Protein AF-A0A7S3GML1-F1 (afdb_monomer)

Solvent-accessible surface area (backbone atoms only — not comparable to full-atom values): 7464 Å² total; per-residue (Å²): 139,85,87,85,77,77,77,83,74,85,71,84,88,76,90,76,70,95,90,58,83,54,67,65,63,62,46,24,65,60,30,18,48,34,86,48,63,67,50,19,51,54,22,35,52,50,48,43,56,51,39,74,75,48,60,70,71,54,46,55,52,46,51,56,52,30,57,59,30,30,31,42,86,44,68,52,23,21,51,30,21,46,55,36,41,59,60,49,67,72,42,89,91,66,56,68,66,62,52,52,53,53,48,50,72,71,57,56,83,69,94,74,68,61,71,67,56,51,71,24,46,69,45,40,72,110

Organism: NCBI:txid89044

Structure (mmCIF, N/CA/C/O backbone):
data_AF-A0A7S3GML1-F1
#
_entry.id   AF-A0A7S3GML1-F1
#
loop_
_atom_site.group_PDB
_atom_site.id
_atom_site.type_symbol
_atom_site.label_atom_id
_atom_site.label_alt_id
_atom_site.label_comp_id
_atom_site.label_asym_id
_atom_site.label_entity_id
_atom_site.label_seq_id
_atom_site.pdbx_PDB_ins_code
_atom_site.Cartn_x
_atom_site.Cartn_y
_atom_site.Cartn_z
_atom_site.occupancy
_atom_site.B_iso_or_equiv
_atom_site.auth_seq_id
_atom_site.auth_comp_id
_atom_site.auth_asym_id
_atom_site.auth_atom_id
_atom_site.pdbx_PDB_model_num
ATOM 1 N N . GLU A 1 1 ? 13.517 -0.995 28.962 1.00 38.53 1 GLU A N 1
ATOM 2 C CA . GLU A 1 1 ? 12.901 -1.625 27.775 1.00 38.53 1 GLU A CA 1
ATOM 3 C C . GLU A 1 1 ? 12.269 -0.511 26.940 1.00 38.53 1 GLU A C 1
ATOM 5 O O . GLU A 1 1 ? 11.161 -0.093 27.216 1.00 38.53 1 GLU A O 1
ATOM 10 N N . HIS A 1 2 ? 13.082 0.356 26.339 1.00 38.09 2 HIS A N 1
ATOM 11 C CA . HIS A 1 2 ? 13.745 0.262 25.029 1.00 38.09 2 HIS A CA 1
ATOM 12 C C . HIS A 1 2 ? 12.771 0.367 23.831 1.00 38.09 2 HIS A C 1
ATOM 14 O O . HIS A 1 2 ? 12.091 -0.590 23.492 1.00 38.09 2 HIS A O 1
ATOM 20 N N . LEU A 1 3 ? 12.848 1.536 23.170 1.00 35.50 3 LEU A N 1
ATOM 21 C CA . LEU A 1 3 ? 12.516 1.847 21.765 1.00 35.50 3 LEU A CA 1
ATOM 22 C C . LEU A 1 3 ? 11.057 2.138 21.369 1.00 35.50 3 LEU A C 1
ATOM 24 O O . LEU A 1 3 ? 10.476 1.413 20.577 1.00 35.50 3 LEU A O 1
ATOM 28 N N . LEU A 1 4 ? 10.539 3.307 21.763 1.00 38.06 4 LEU A N 1
ATOM 29 C CA . LEU A 1 4 ? 9.553 4.051 20.957 1.00 38.06 4 LEU A CA 1
ATOM 30 C C . LEU A 1 4 ? 9.905 5.548 20.944 1.00 38.06 4 LEU A C 1
ATOM 32 O O . LEU A 1 4 ? 9.148 6.391 21.412 1.00 38.06 4 LEU A O 1
ATOM 36 N N . SER A 1 5 ? 11.092 5.885 20.436 1.00 36.56 5 SER A N 1
ATOM 37 C CA . SER A 1 5 ? 11.361 7.245 19.956 1.00 36.56 5 SER A CA 1
ATOM 38 C C . SER A 1 5 ? 11.188 7.218 18.444 1.00 36.56 5 SER A C 1
ATOM 40 O O . SER A 1 5 ? 12.143 7.011 17.695 1.00 36.56 5 SER A O 1
ATOM 42 N N . TYR A 1 6 ? 9.935 7.323 18.001 1.00 36.19 6 TYR A N 1
ATOM 43 C CA . TYR A 1 6 ? 9.640 7.635 16.611 1.00 36.19 6 TYR A CA 1
ATOM 44 C C . TYR A 1 6 ? 10.247 9.004 16.329 1.00 36.19 6 TYR A C 1
ATOM 46 O O . TYR A 1 6 ? 9.833 10.017 16.890 1.00 36.19 6 TYR A O 1
ATOM 54 N N . SER A 1 7 ? 11.301 9.007 15.520 1.00 37.28 7 SER A N 1
ATOM 55 C CA . SER A 1 7 ? 11.958 10.222 15.071 1.00 37.28 7 SER A CA 1
ATOM 56 C C . SER A 1 7 ? 10.951 11.033 14.258 1.00 37.28 7 SER A C 1
ATOM 58 O O . SER A 1 7 ? 10.574 10.648 13.153 1.00 37.28 7 SER A O 1
ATOM 60 N N . THR A 1 8 ? 10.478 12.132 14.843 1.00 40.81 8 THR A N 1
ATOM 61 C CA . THR A 1 8 ? 9.612 13.120 14.203 1.00 40.81 8 THR A CA 1
ATOM 62 C C . THR A 1 8 ? 10.361 13.760 13.036 1.00 40.81 8 THR A C 1
ATOM 64 O O . THR A 1 8 ? 11.053 14.766 13.189 1.00 40.81 8 THR A O 1
ATOM 67 N N . VAL A 1 9 ? 10.232 13.178 11.847 1.00 41.44 9 VAL A N 1
ATOM 68 C CA . VAL A 1 9 ? 10.588 13.858 10.604 1.00 41.44 9 VAL A CA 1
ATOM 69 C C . VAL A 1 9 ? 9.515 14.910 10.337 1.00 41.44 9 VAL A C 1
ATOM 71 O O . VAL A 1 9 ? 8.358 14.601 10.070 1.00 41.44 9 VAL A O 1
ATOM 74 N N . HIS A 1 10 ? 9.894 16.178 10.494 1.00 32.25 10 HIS A N 1
ATOM 75 C CA . HIS A 1 10 ? 9.034 17.335 10.270 1.00 32.25 10 HIS A CA 1
ATOM 76 C C . HIS A 1 10 ? 8.435 17.305 8.857 1.00 32.25 10 HIS A C 1
ATOM 78 O O . HIS A 1 10 ? 9.092 17.672 7.883 1.00 32.25 10 HIS A O 1
ATOM 84 N N . PHE A 1 11 ? 7.168 16.905 8.749 1.00 40.06 11 PHE A N 1
ATOM 85 C CA . PHE A 1 11 ? 6.402 17.060 7.523 1.00 40.06 11 PHE A CA 1
ATOM 86 C C . PHE A 1 11 ? 5.808 18.471 7.482 1.00 40.06 11 PHE A C 1
ATOM 88 O O . PHE A 1 11 ? 5.097 18.901 8.393 1.00 40.06 11 PHE A O 1
ATOM 95 N N . SER A 1 12 ? 6.153 19.214 6.431 1.00 34.41 12 SER A N 1
ATOM 96 C CA . SER A 1 12 ? 5.647 20.560 6.176 1.00 34.41 12 SER A CA 1
ATOM 97 C C . SER A 1 12 ? 4.125 20.518 6.040 1.00 34.41 12 SER A C 1
ATOM 99 O O . SER A 1 12 ? 3.573 19.856 5.162 1.00 34.41 12 SER A O 1
ATOM 101 N N . ASN A 1 13 ? 3.4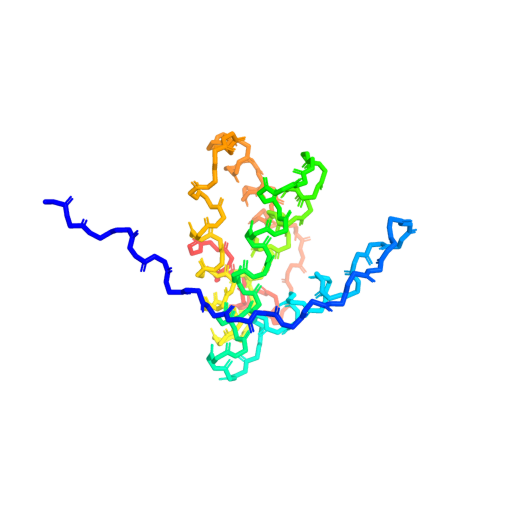52 21.205 6.958 1.00 37.97 13 ASN A N 1
ATOM 102 C CA . ASN A 1 13 ? 2.005 21.249 7.066 1.00 37.97 13 ASN A CA 1
ATOM 103 C C . ASN A 1 13 ? 1.416 22.036 5.886 1.00 37.97 13 ASN A C 1
ATOM 105 O O . ASN A 1 13 ? 1.480 23.267 5.861 1.00 37.97 13 ASN A O 1
ATOM 109 N N . LYS A 1 14 ? 0.812 21.337 4.921 1.00 38.84 14 LYS A N 1
ATOM 110 C CA . LYS A 1 14 ? -0.132 21.951 3.984 1.00 38.84 14 LYS A CA 1
ATOM 111 C C . LYS A 1 14 ? -1.481 21.252 4.092 1.00 38.84 14 LYS A C 1
ATOM 113 O O . LYS A 1 14 ? -1.816 20.342 3.345 1.00 38.84 14 LYS A O 1
ATOM 118 N N . MET A 1 15 ? -2.227 21.716 5.088 1.00 45.22 15 MET A N 1
ATOM 119 C CA . MET A 1 15 ? -3.657 21.511 5.278 1.00 45.22 15 MET A CA 1
ATOM 120 C C . MET A 1 15 ? -4.423 21.906 4.003 1.00 45.22 15 MET A C 1
ATOM 122 O O . MET A 1 15 ? -4.428 23.080 3.632 1.00 45.22 15 MET A O 1
ATOM 126 N N . SER A 1 16 ? -5.105 20.958 3.357 1.00 35.16 16 SER A N 1
ATOM 127 C CA . SER A 1 16 ? -6.157 21.282 2.383 1.00 35.16 16 SER A CA 1
ATOM 128 C C . SER A 1 16 ? -7.194 20.165 2.222 1.00 35.16 16 SER A C 1
ATOM 130 O O . SER A 1 16 ? -6.925 19.129 1.629 1.00 35.16 16 SER A O 1
ATOM 132 N N . SER A 1 17 ? -8.392 20.476 2.729 1.00 37.56 17 SER A N 1
ATOM 133 C CA . SER A 1 17 ? -9.733 20.127 2.234 1.00 37.56 17 SER A CA 1
ATOM 134 C C . SER A 1 17 ? -10.095 18.659 1.956 1.00 37.56 17 SER A C 1
ATOM 136 O O . SER A 1 17 ? -9.785 18.093 0.909 1.00 37.56 17 SER A O 1
ATOM 138 N N . ILE A 1 18 ? -10.935 18.142 2.855 1.00 43.66 18 ILE A N 1
ATOM 139 C CA . ILE A 1 18 ? -11.935 17.085 2.652 1.00 43.66 18 ILE A CA 1
ATOM 140 C C . ILE A 1 18 ? -12.676 17.320 1.320 1.00 43.66 18 ILE A C 1
ATOM 142 O O . ILE A 1 18 ? -13.341 18.342 1.166 1.00 43.66 18 ILE A O 1
ATOM 146 N N . GLY A 1 19 ? -12.556 16.401 0.353 1.00 42.62 19 GLY A N 1
ATOM 147 C CA . GLY A 1 19 ? -13.376 16.426 -0.875 1.00 42.62 19 GLY A CA 1
ATOM 148 C C . GLY A 1 19 ? -12.751 15.840 -2.148 1.00 42.62 19 GLY A C 1
ATOM 149 O O . GLY A 1 19 ? -13.467 15.505 -3.084 1.00 42.62 19 GLY A O 1
ATOM 150 N N . THR A 1 20 ? -11.440 15.629 -2.186 1.00 45.34 20 THR A N 1
ATOM 151 C CA . THR A 1 20 ? -10.744 14.901 -3.262 1.00 45.34 20 THR A CA 1
ATOM 152 C C . THR A 1 20 ? -9.787 13.940 -2.590 1.00 45.34 20 THR A C 1
ATOM 154 O O . THR A 1 20 ? -9.026 14.402 -1.745 1.00 45.34 20 THR A O 1
ATOM 157 N N . LYS A 1 21 ? -9.823 12.638 -2.921 1.00 59.66 21 LYS A N 1
ATOM 158 C CA . LYS A 1 21 ? -8.840 11.659 -2.419 1.00 59.66 21 LYS A CA 1
ATOM 159 C C . LYS A 1 21 ? -7.457 12.298 -2.444 1.00 59.66 21 LYS A C 1
ATOM 161 O O . LYS A 1 21 ? -7.063 12.813 -3.494 1.00 59.66 21 LYS A O 1
ATOM 166 N N . ASP A 1 22 ? -6.804 12.342 -1.287 1.00 78.62 22 ASP A N 1
ATOM 167 C CA . ASP A 1 22 ? -5.595 13.131 -1.089 1.00 78.62 22 ASP A CA 1
ATOM 168 C C . ASP A 1 22 ? -4.580 12.768 -2.185 1.00 78.62 22 ASP A C 1
ATOM 170 O O . ASP A 1 22 ? -4.147 11.620 -2.317 1.00 78.62 22 ASP A O 1
ATOM 174 N N . LYS A 1 23 ? -4.274 13.734 -3.060 1.00 83.56 23 LYS A N 1
ATOM 175 C CA . LYS A 1 23 ? -3.378 13.511 -4.203 1.00 83.56 23 LYS A CA 1
ATOM 176 C C . LYS A 1 23 ? -2.002 13.059 -3.721 1.00 83.56 23 LYS A C 1
ATOM 178 O O . LYS A 1 23 ? -1.336 12.318 -4.438 1.00 83.56 23 LYS A O 1
ATOM 183 N N . VAL A 1 24 ? -1.607 13.480 -2.518 1.00 87.81 24 VAL A N 1
ATOM 184 C CA . VAL A 1 24 ? -0.362 13.067 -1.872 1.00 87.81 24 VAL A CA 1
ATOM 185 C C . VAL A 1 24 ? -0.435 11.586 -1.510 1.00 87.81 24 VAL A C 1
ATOM 187 O O . VAL A 1 24 ? 0.431 10.825 -1.931 1.00 87.81 24 VAL A O 1
ATOM 190 N N . PHE A 1 25 ? -1.516 11.146 -0.862 1.00 90.12 25 PHE A N 1
ATOM 191 C CA . PHE A 1 25 ? -1.744 9.733 -0.541 1.00 90.12 25 PHE A CA 1
ATOM 192 C C . PHE A 1 25 ? -1.696 8.831 -1.783 1.00 90.12 25 PHE A C 1
ATOM 194 O O . PHE A 1 25 ? -1.026 7.798 -1.787 1.00 90.12 25 PHE A O 1
ATOM 201 N N . LEU A 1 26 ? -2.353 9.231 -2.877 1.00 91.00 26 LEU A N 1
ATOM 202 C CA . LEU A 1 26 ? -2.315 8.458 -4.123 1.00 91.00 26 LEU A CA 1
ATOM 203 C C . LEU A 1 26 ? -0.921 8.443 -4.767 1.00 91.00 26 LEU A C 1
ATOM 205 O O . LEU A 1 26 ? -0.522 7.416 -5.323 1.00 91.00 26 LEU A O 1
ATOM 209 N N . GLN A 1 27 ? -0.180 9.551 -4.683 1.00 92.69 27 GLN A N 1
ATOM 210 C CA . GLN A 1 27 ? 1.190 9.647 -5.186 1.00 92.69 27 GLN A CA 1
ATOM 211 C C . GLN A 1 27 ? 2.140 8.706 -4.433 1.00 92.69 27 GLN A C 1
ATOM 213 O O . GLN A 1 27 ? 2.982 8.070 -5.068 1.00 92.69 27 GLN A O 1
ATOM 218 N N . CYS A 1 28 ? 1.954 8.525 -3.120 1.00 94.12 28 CYS A N 1
ATOM 219 C CA . CYS A 1 28 ? 2.800 7.649 -2.309 1.00 94.12 28 CYS A CA 1
ATOM 220 C C . CYS A 1 28 ? 2.892 6.217 -2.864 1.00 94.12 28 CYS A C 1
ATOM 222 O O . CYS A 1 28 ? 3.963 5.621 -2.828 1.00 94.12 28 CYS A O 1
ATOM 224 N N . PHE A 1 29 ? 1.828 5.671 -3.465 1.00 93.62 29 PHE A N 1
ATOM 225 C CA . PHE A 1 29 ? 1.883 4.331 -4.072 1.00 93.62 29 PHE A CA 1
ATOM 226 C C . PHE A 1 29 ? 2.828 4.245 -5.278 1.00 93.62 29 PHE A C 1
ATOM 228 O O . PHE A 1 29 ? 3.399 3.188 -5.536 1.00 93.62 29 PHE A O 1
ATOM 235 N N . TRP A 1 30 ? 2.994 5.331 -6.031 1.00 93.12 30 TRP A N 1
ATOM 236 C CA . TRP A 1 30 ? 3.990 5.393 -7.102 1.00 93.12 30 TRP A CA 1
ATOM 237 C C . TRP A 1 30 ? 5.395 5.548 -6.525 1.00 93.12 30 TRP A C 1
ATOM 239 O O . TRP A 1 30 ? 6.341 4.934 -7.020 1.00 93.12 30 TRP A O 1
ATOM 249 N N . ASP A 1 31 ? 5.518 6.309 -5.440 1.00 94.56 31 ASP A N 1
ATOM 250 C CA . ASP A 1 31 ? 6.786 6.554 -4.760 1.00 94.56 31 ASP A CA 1
ATOM 251 C C . ASP A 1 31 ? 7.316 5.305 -4.034 1.00 94.56 31 ASP A C 1
ATOM 253 O O . ASP A 1 31 ? 8.533 5.129 -3.960 1.00 94.56 31 ASP A O 1
ATOM 257 N N . LEU A 1 32 ? 6.448 4.375 -3.607 1.00 93.69 32 LEU A N 1
ATOM 258 C CA . LEU A 1 32 ? 6.847 3.035 -3.140 1.00 93.69 32 LEU A CA 1
ATOM 259 C C . LEU A 1 32 ? 7.627 2.251 -4.206 1.00 93.69 32 LEU A C 1
ATOM 261 O O . LEU A 1 32 ? 8.484 1.439 -3.870 1.00 93.69 32 LEU A O 1
ATOM 265 N N . ALA A 1 33 ? 7.379 2.523 -5.489 1.00 92.19 33 ALA A N 1
ATOM 266 C CA . ALA A 1 33 ? 8.113 1.934 -6.604 1.00 92.19 33 ALA A CA 1
ATOM 267 C C . ALA A 1 33 ? 9.342 2.756 -7.032 1.00 92.19 33 ALA A C 1
ATOM 269 O O . ALA A 1 33 ? 9.962 2.450 -8.054 1.00 92.19 33 ALA A O 1
ATOM 270 N N . SER A 1 34 ? 9.702 3.817 -6.309 1.00 90.62 34 SER A N 1
ATOM 271 C CA . SER A 1 34 ? 10.894 4.615 -6.600 1.00 90.62 34 SER A CA 1
ATOM 272 C C . SER A 1 34 ? 12.172 3.821 -6.325 1.00 90.62 34 SER A C 1
ATOM 274 O O . SER A 1 34 ? 12.243 3.050 -5.373 1.00 90.62 34 SER A O 1
ATOM 276 N N . ASN A 1 35 ? 13.232 4.052 -7.103 1.00 89.19 35 ASN A N 1
ATOM 277 C CA . ASN A 1 35 ? 14.561 3.499 -6.800 1.00 89.19 35 ASN A CA 1
ATOM 278 C C . ASN A 1 35 ? 15.246 4.232 -5.630 1.00 89.19 35 ASN A C 1
ATOM 280 O O . ASN A 1 35 ? 16.145 3.680 -5.000 1.00 89.19 35 ASN A O 1
ATOM 284 N N . ASP A 1 36 ? 14.772 5.429 -5.288 1.00 90.50 36 ASP A N 1
ATOM 285 C CA . ASP A 1 36 ? 15.223 6.210 -4.137 1.00 90.50 36 ASP A CA 1
ATOM 286 C C . ASP A 1 36 ? 14.611 5.665 -2.837 1.00 90.50 36 ASP A C 1
ATOM 288 O O . ASP A 1 36 ? 13.395 5.728 -2.634 1.00 90.50 36 ASP A O 1
ATOM 292 N N . ALA A 1 37 ? 15.463 5.129 -1.960 1.00 88.94 37 ALA A N 1
ATOM 293 C CA . ALA A 1 37 ? 15.048 4.541 -0.691 1.00 88.94 37 ALA A CA 1
ATOM 294 C C . ALA A 1 37 ? 14.387 5.559 0.249 1.00 88.94 37 ALA A C 1
ATOM 296 O O . ALA A 1 37 ? 13.418 5.210 0.920 1.00 88.94 37 ALA A O 1
ATOM 297 N N . ALA A 1 38 ? 14.848 6.814 0.268 1.00 89.81 38 ALA A N 1
ATOM 298 C CA . ALA A 1 38 ? 14.268 7.840 1.129 1.00 89.81 38 ALA A CA 1
ATOM 299 C C . ALA A 1 38 ? 12.823 8.141 0.711 1.00 89.81 38 ALA A C 1
ATOM 301 O O . ALA A 1 38 ? 1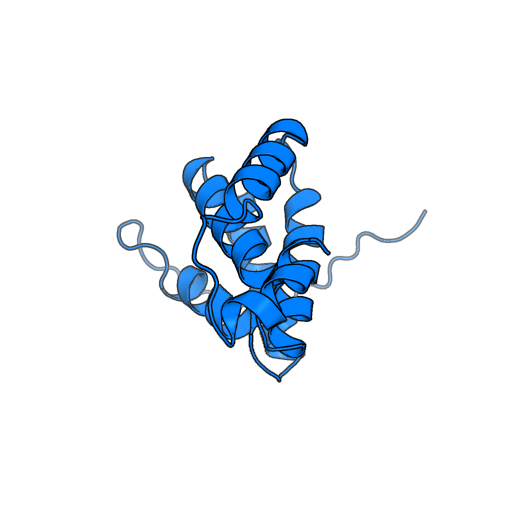1.934 8.182 1.559 1.00 89.81 38 ALA A O 1
ATOM 302 N N . LYS A 1 39 ? 12.560 8.235 -0.601 1.00 91.94 39 LYS A N 1
ATOM 303 C CA . LYS A 1 39 ? 11.192 8.389 -1.124 1.00 91.94 39 LYS A CA 1
ATOM 304 C C . LYS A 1 39 ? 10.293 7.212 -0.760 1.00 91.94 39 LYS A C 1
ATOM 306 O O . LYS A 1 39 ? 9.160 7.442 -0.348 1.00 91.94 39 LYS A O 1
ATOM 311 N N . ARG A 1 40 ? 10.795 5.972 -0.859 1.00 92.38 40 ARG A N 1
ATOM 312 C CA . ARG A 1 40 ? 10.027 4.778 -0.459 1.00 92.38 40 ARG A CA 1
ATOM 313 C C . ARG A 1 40 ? 9.646 4.824 1.022 1.00 92.38 40 ARG A C 1
ATOM 315 O O . ARG A 1 40 ? 8.490 4.580 1.355 1.00 92.38 40 ARG A O 1
ATOM 322 N N . VAL A 1 41 ? 10.589 5.180 1.897 1.00 92.38 41 VAL A N 1
ATOM 323 C CA . VAL A 1 41 ? 10.343 5.281 3.346 1.00 92.38 41 VAL A CA 1
ATOM 324 C C . VAL A 1 41 ? 9.338 6.387 3.657 1.00 92.38 41 VAL A C 1
ATOM 326 O O . VAL A 1 41 ? 8.352 6.129 4.342 1.00 92.38 41 VAL A O 1
ATOM 329 N N . SER A 1 42 ? 9.525 7.595 3.117 1.00 91.62 42 SER A N 1
ATOM 330 C CA . SER A 1 42 ? 8.589 8.706 3.335 1.00 91.62 42 SER A CA 1
ATOM 331 C C . SER A 1 42 ? 7.178 8.384 2.837 1.00 91.62 42 SER A C 1
ATOM 333 O O . SER A 1 42 ? 6.204 8.699 3.518 1.00 91.62 42 SER A O 1
ATOM 335 N N . ALA A 1 43 ? 7.061 7.718 1.686 1.00 94.19 43 ALA A N 1
ATOM 336 C CA . ALA A 1 43 ? 5.781 7.260 1.159 1.00 94.19 43 ALA A CA 1
ATOM 337 C C . ALA A 1 43 ? 5.119 6.217 2.071 1.00 94.19 43 ALA A C 1
ATOM 339 O O . ALA A 1 43 ? 3.929 6.328 2.353 1.00 94.19 43 ALA A O 1
ATOM 340 N N . SER A 1 44 ? 5.889 5.241 2.566 1.00 94.12 44 SER A N 1
ATOM 341 C CA . SER A 1 44 ? 5.394 4.212 3.486 1.00 94.12 44 SER A CA 1
ATOM 342 C C . SER A 1 44 ? 4.853 4.820 4.779 1.00 94.12 44 SER A C 1
ATOM 344 O O . SER A 1 44 ? 3.732 4.513 5.177 1.00 94.12 44 SER A O 1
ATOM 346 N N . VAL A 1 45 ? 5.613 5.727 5.400 1.00 93.12 45 VAL A N 1
ATOM 347 C CA . VAL A 1 45 ? 5.193 6.425 6.625 1.00 93.12 45 VAL A CA 1
ATOM 348 C C . VAL A 1 45 ? 3.902 7.205 6.381 1.00 93.12 45 VAL A C 1
ATOM 350 O O . VAL A 1 45 ? 2.950 7.066 7.144 1.00 93.12 45 VAL A O 1
ATOM 353 N N . HIS A 1 46 ? 3.825 7.966 5.286 1.00 93.12 46 HIS A N 1
ATOM 354 C CA . HIS A 1 46 ? 2.638 8.763 4.981 1.00 93.12 46 HIS A CA 1
ATOM 355 C C . HIS A 1 46 ? 1.391 7.898 4.745 1.00 93.12 46 HIS A C 1
ATOM 357 O O . HIS A 1 46 ? 0.321 8.233 5.245 1.00 93.12 46 HIS A O 1
ATOM 363 N N . ILE A 1 47 ? 1.518 6.771 4.031 1.00 94.06 47 ILE A N 1
ATOM 364 C CA . ILE A 1 47 ? 0.412 5.822 3.823 1.00 94.06 47 ILE A CA 1
ATOM 365 C C . ILE A 1 47 ? -0.090 5.284 5.164 1.00 94.06 47 ILE A C 1
ATOM 367 O O . ILE A 1 47 ? -1.289 5.341 5.430 1.00 94.06 47 ILE A O 1
ATOM 371 N N . VAL A 1 48 ? 0.810 4.790 6.016 1.00 92.62 48 VAL A N 1
ATOM 372 C CA . VAL A 1 48 ? 0.443 4.188 7.306 1.00 92.62 48 VAL A CA 1
ATOM 373 C C . VAL A 1 48 ? -0.200 5.225 8.224 1.00 92.62 48 VAL A C 1
ATOM 375 O O . VAL A 1 48 ? -1.260 4.965 8.787 1.00 92.62 48 VAL A O 1
ATOM 378 N N . GLU A 1 49 ? 0.367 6.429 8.324 1.00 91.25 49 GLU A N 1
ATOM 379 C CA . GLU A 1 49 ? -0.211 7.513 9.122 1.00 91.25 49 GLU A CA 1
ATOM 380 C C . GLU A 1 49 ? -1.572 7.975 8.602 1.00 91.25 49 GLU A C 1
ATOM 382 O O . GLU A 1 49 ? -2.475 8.250 9.395 1.00 91.25 49 GLU A O 1
ATOM 387 N N . PHE A 1 50 ? -1.716 8.096 7.280 1.00 90.69 50 PHE A N 1
ATOM 388 C CA . PHE A 1 50 ? -2.978 8.472 6.660 1.00 90.69 50 PHE A CA 1
ATOM 389 C C . PHE A 1 50 ? -4.035 7.425 6.995 1.00 90.69 50 PHE A C 1
ATOM 391 O O . PHE A 1 50 ? -5.096 7.756 7.515 1.00 90.69 50 PHE A O 1
ATOM 398 N N . VAL A 1 51 ? -3.739 6.150 6.778 1.00 90.31 51 VAL A N 1
ATOM 399 C CA . VAL A 1 51 ? -4.706 5.075 6.987 1.00 90.31 51 VAL A CA 1
ATOM 400 C C . VAL A 1 51 ? -5.020 4.842 8.468 1.00 90.31 51 VAL A C 1
ATOM 402 O O . VAL A 1 51 ? -6.169 4.571 8.810 1.00 90.31 51 VAL A O 1
ATOM 405 N N . ALA A 1 52 ? -4.052 5.030 9.367 1.00 88.06 52 ALA A N 1
ATOM 406 C CA . ALA A 1 52 ? -4.282 4.970 10.809 1.00 88.06 52 ALA A CA 1
ATOM 407 C C . ALA A 1 52 ? -5.314 6.008 11.292 1.00 88.06 52 ALA A C 1
ATOM 409 O O . ALA A 1 52 ? -6.029 5.756 12.259 1.00 88.06 52 ALA A O 1
ATOM 410 N N . LYS A 1 53 ? -5.399 7.163 10.616 1.00 86.88 53 LYS A N 1
ATOM 411 C CA . LYS A 1 53 ? -6.312 8.274 10.946 1.00 86.88 53 LYS A CA 1
ATOM 412 C C . LYS A 1 53 ? -7.661 8.204 10.220 1.00 86.88 53 LYS A C 1
ATOM 414 O O . LYS A 1 53 ? -8.560 8.967 10.564 1.00 86.88 53 LYS A O 1
ATOM 419 N N . ASN A 1 54 ? -7.799 7.345 9.209 1.00 79.81 54 ASN A N 1
ATOM 420 C CA . ASN A 1 54 ? -8.967 7.283 8.329 1.00 79.81 54 ASN A CA 1
ATOM 421 C C . ASN A 1 54 ? -9.778 5.983 8.511 1.00 79.81 54 ASN A C 1
ATOM 423 O O . ASN A 1 54 ? -9.336 5.028 9.146 1.00 79.81 54 ASN A O 1
ATOM 427 N N . LEU A 1 55 ? -10.998 5.984 7.961 1.00 75.75 55 LEU A N 1
ATOM 428 C CA . LEU A 1 55 ? -11.988 4.902 8.059 1.00 75.75 55 LEU A CA 1
ATOM 429 C C . LEU A 1 55 ? -11.608 3.649 7.241 1.00 75.75 55 LEU A C 1
ATOM 431 O O . LEU A 1 55 ? -10.729 3.685 6.376 1.00 75.75 55 LEU A O 1
ATOM 435 N N . ASP A 1 56 ? -12.355 2.563 7.453 1.00 77.19 56 ASP A N 1
ATOM 436 C CA . ASP A 1 56 ? -12.127 1.226 6.878 1.00 77.19 56 ASP A CA 1
ATOM 437 C C . ASP A 1 56 ? -11.997 1.188 5.344 1.00 77.19 56 ASP A C 1
ATOM 439 O O . ASP A 1 56 ? -11.211 0.414 4.800 1.00 77.19 56 ASP A O 1
ATOM 443 N N . ALA A 1 57 ? -12.680 2.077 4.617 1.00 80.19 57 ALA A N 1
ATOM 444 C CA . ALA A 1 57 ? -12.612 2.112 3.154 1.00 80.19 57 ALA A CA 1
ATOM 445 C C . ALA A 1 57 ? -11.197 2.410 2.608 1.00 80.19 57 ALA A C 1
ATOM 447 O O . ALA A 1 57 ? -10.798 1.858 1.577 1.00 80.19 57 ALA A O 1
ATOM 448 N N . GLU A 1 58 ? -10.419 3.260 3.289 1.00 86.88 58 GLU A N 1
ATOM 449 C CA . GLU A 1 58 ? -9.040 3.566 2.882 1.00 86.88 58 GLU A CA 1
ATOM 450 C C . GLU A 1 58 ? -8.075 2.437 3.273 1.00 86.88 58 GLU A C 1
ATOM 452 O O . GLU A 1 58 ? -7.093 2.198 2.564 1.00 86.88 58 GLU A O 1
ATOM 457 N N . ARG A 1 59 ? -8.387 1.681 4.339 1.00 88.69 59 ARG A N 1
ATOM 458 C CA . ARG A 1 59 ? -7.655 0.463 4.732 1.00 88.69 59 ARG A CA 1
ATOM 459 C C . ARG A 1 59 ? -7.765 -0.604 3.653 1.00 88.69 59 ARG A C 1
ATOM 461 O O . ARG A 1 59 ? -6.742 -1.081 3.169 1.00 88.69 59 ARG A O 1
ATOM 468 N N . ASP A 1 60 ? -8.981 -0.895 3.201 1.00 87.12 60 ASP A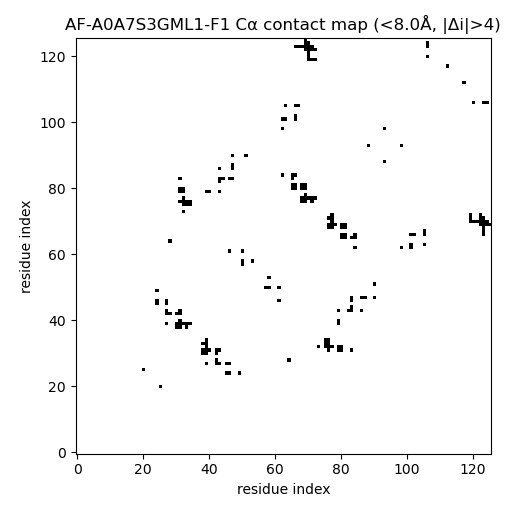 N 1
ATOM 469 C CA . ASP A 1 60 ? -9.236 -1.884 2.149 1.00 87.12 60 ASP A CA 1
ATOM 470 C C . ASP A 1 60 ? -8.592 -1.509 0.817 1.00 87.12 60 ASP A C 1
ATOM 472 O O . ASP A 1 60 ? -8.015 -2.352 0.122 1.00 87.12 60 ASP A O 1
ATOM 476 N N . TYR A 1 61 ? -8.695 -0.234 0.437 1.00 89.12 61 TYR A N 1
ATOM 477 C CA . TYR A 1 61 ? -8.051 0.261 -0.771 1.00 89.12 61 TYR A CA 1
ATOM 478 C C . TYR A 1 61 ? -6.528 0.114 -0.686 1.00 89.12 61 TYR A C 1
ATOM 480 O O . TYR A 1 61 ? -5.907 -0.394 -1.624 1.00 89.12 61 TYR A O 1
ATOM 488 N N . THR A 1 62 ? -5.939 0.511 0.443 1.00 92.56 62 THR A N 1
ATOM 489 C CA . THR A 1 62 ? -4.498 0.403 0.689 1.00 92.56 62 THR A CA 1
ATOM 490 C C . THR A 1 62 ? -4.045 -1.045 0.638 1.00 92.56 62 THR A C 1
ATOM 492 O O . THR A 1 62 ? -3.153 -1.361 -0.144 1.00 92.56 62 THR A O 1
ATOM 495 N N . LEU A 1 63 ? -4.707 -1.943 1.368 1.00 90.94 63 LEU A N 1
ATOM 496 C CA . LEU A 1 63 ? -4.382 -3.367 1.399 1.00 90.94 63 LEU A CA 1
ATOM 497 C C . LEU A 1 63 ? -4.383 -3.976 -0.010 1.00 90.94 63 LEU A C 1
ATOM 499 O O . LEU A 1 63 ? -3.392 -4.571 -0.430 1.00 90.94 63 LEU A O 1
ATOM 503 N N . LYS A 1 64 ? -5.438 -3.735 -0.801 1.00 88.75 64 LYS A N 1
ATOM 504 C CA . LYS A 1 64 ? -5.520 -4.214 -2.194 1.00 88.75 64 LYS A CA 1
ATOM 505 C C . LYS A 1 64 ? -4.390 -3.674 -3.069 1.00 88.75 64 LYS A C 1
ATOM 507 O O . LYS A 1 64 ? -3.923 -4.370 -3.969 1.00 88.75 64 LYS A O 1
ATOM 512 N N . ARG A 1 65 ? -3.967 -2.425 -2.861 1.00 91.50 65 ARG A N 1
ATOM 513 C CA . ARG A 1 65 ? -2.866 -1.807 -3.618 1.00 91.50 65 ARG A CA 1
ATOM 514 C C . ARG A 1 65 ? -1.509 -2.366 -3.204 1.00 91.50 65 ARG A C 1
ATOM 516 O O . ARG A 1 65 ? -0.700 -2.636 -4.086 1.00 91.50 65 ARG A O 1
ATOM 523 N N . LEU A 1 66 ? -1.285 -2.554 -1.906 1.00 92.75 66 LEU A N 1
ATOM 524 C CA . LEU A 1 66 ? -0.046 -3.102 -1.362 1.00 92.75 66 LEU A CA 1
ATOM 525 C C . LEU A 1 66 ? 0.167 -4.541 -1.822 1.00 92.75 66 LEU A C 1
ATOM 527 O O . LEU A 1 66 ? 1.209 -4.844 -2.397 1.00 92.75 66 LEU A O 1
ATOM 531 N N . VAL A 1 67 ? -0.859 -5.381 -1.684 1.00 89.62 67 VAL A N 1
ATOM 532 C CA . VAL A 1 67 ? -0.814 -6.781 -2.116 1.00 89.62 67 VAL A CA 1
ATOM 533 C C . VAL A 1 67 ? -0.555 -6.898 -3.621 1.00 89.62 67 VAL A C 1
ATOM 535 O O . VAL A 1 67 ? 0.334 -7.634 -4.040 1.00 89.62 67 VAL A O 1
ATOM 538 N N . LYS A 1 68 ? -1.236 -6.102 -4.459 1.00 85.62 68 LYS A N 1
ATOM 539 C CA . LYS A 1 68 ? -0.951 -6.069 -5.908 1.00 85.62 68 LYS A CA 1
ATOM 540 C C . LYS A 1 68 ? 0.486 -5.650 -6.227 1.00 85.62 68 LYS A C 1
ATOM 542 O O . LYS A 1 68 ? 1.046 -6.098 -7.223 1.00 85.62 68 LYS A O 1
ATOM 547 N N . GLY A 1 69 ? 1.076 -4.783 -5.407 1.00 88.06 69 GLY A N 1
ATOM 548 C CA . GLY A 1 69 ? 2.455 -4.330 -5.562 1.00 88.06 69 GLY A CA 1
ATOM 549 C C . GLY A 1 69 ? 3.509 -5.407 -5.280 1.00 88.06 69 GLY A C 1
ATOM 550 O O . GLY A 1 69 ? 4.613 -5.308 -5.818 1.00 88.06 69 GLY A O 1
ATOM 551 N N . LEU A 1 70 ? 3.174 -6.454 -4.514 1.00 87.81 70 LEU A N 1
ATOM 552 C CA . LEU A 1 70 ? 4.069 -7.590 -4.247 1.00 87.81 70 LEU A CA 1
ATOM 553 C C . LEU A 1 70 ? 4.410 -8.363 -5.525 1.00 87.81 70 LEU A C 1
ATOM 555 O O . LEU A 1 70 ? 5.554 -8.755 -5.730 1.00 87.81 70 LEU A O 1
ATOM 559 N N . GLY A 1 71 ? 3.446 -8.488 -6.440 1.00 82.81 71 GLY A N 1
ATOM 560 C CA . GLY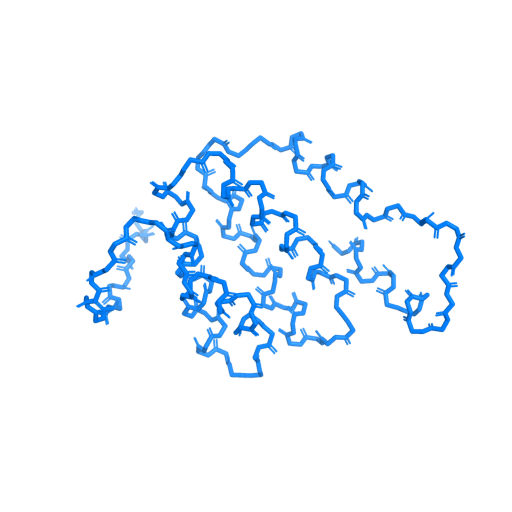 A 1 71 ? 3.631 -9.113 -7.752 1.00 82.81 71 GLY A CA 1
ATOM 561 C C . GLY A 1 71 ? 4.349 -8.241 -8.786 1.00 82.81 71 GLY A C 1
ATOM 562 O O . GLY A 1 71 ? 4.311 -8.550 -9.974 1.00 82.81 71 GLY A O 1
ATOM 563 N N . SER A 1 72 ? 4.960 -7.117 -8.395 1.00 82.50 72 SER A N 1
ATOM 564 C CA . SER A 1 72 ? 5.650 -6.253 -9.354 1.00 82.50 72 SER A CA 1
ATOM 565 C C . SER A 1 72 ? 6.886 -6.937 -9.952 1.00 82.50 72 SER A C 1
ATOM 567 O O . SER A 1 72 ? 7.723 -7.492 -9.243 1.00 82.50 72 SER A O 1
ATOM 569 N N . SER A 1 73 ? 7.091 -6.785 -11.259 1.00 77.94 73 SER A N 1
ATOM 570 C CA . SER A 1 73 ? 8.311 -7.230 -11.952 1.00 77.94 73 SER A CA 1
ATOM 571 C C . SER A 1 73 ? 9.583 -6.493 -11.510 1.00 77.94 73 SER A C 1
ATOM 573 O O . SER A 1 73 ? 10.698 -6.921 -11.800 1.00 77.94 73 SER A O 1
ATOM 575 N N . ARG A 1 74 ? 9.437 -5.369 -10.797 1.00 83.69 74 ARG A N 1
ATOM 576 C CA . ARG A 1 74 ? 10.538 -4.503 -10.366 1.00 83.69 74 ARG A CA 1
ATOM 577 C C . ARG A 1 74 ? 10.903 -4.778 -8.910 1.00 83.69 74 ARG A C 1
ATOM 579 O O . ARG A 1 74 ? 10.105 -4.503 -8.019 1.00 83.69 74 ARG A O 1
ATOM 586 N N . ASP A 1 75 ? 12.139 -5.201 -8.664 1.00 83.31 75 ASP A N 1
ATOM 587 C CA . ASP A 1 75 ? 12.650 -5.524 -7.321 1.00 83.31 75 ASP A CA 1
ATOM 588 C C . ASP A 1 75 ? 12.477 -4.376 -6.319 1.00 83.31 75 ASP A C 1
ATOM 590 O O . ASP A 1 75 ? 12.000 -4.584 -5.204 1.00 83.31 75 ASP A O 1
ATOM 594 N N . SER A 1 76 ? 12.800 -3.144 -6.731 1.00 84.19 76 SER A N 1
ATOM 595 C CA . SER A 1 76 ? 12.650 -1.955 -5.882 1.00 84.19 76 SER A CA 1
ATOM 596 C C . SER A 1 76 ? 11.196 -1.681 -5.503 1.00 84.19 76 SER A C 1
ATOM 598 O O . SER A 1 76 ? 10.931 -1.243 -4.384 1.00 84.19 76 SER A O 1
ATOM 600 N N . ALA A 1 77 ? 10.258 -1.982 -6.405 1.00 86.75 77 ALA A N 1
ATOM 601 C CA . ALA A 1 77 ? 8.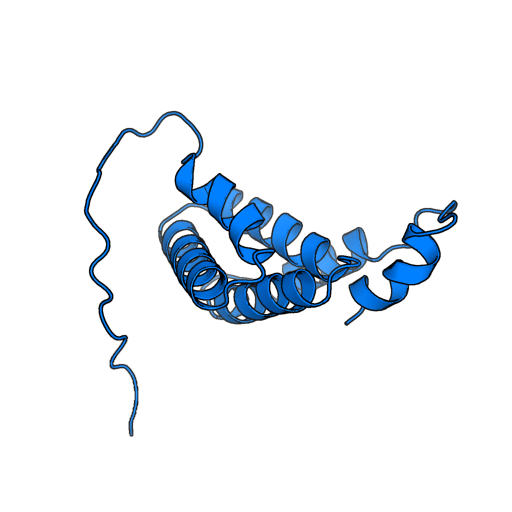838 -1.877 -6.122 1.00 86.75 77 ALA A CA 1
ATOM 602 C C . ALA A 1 77 ? 8.395 -2.975 -5.156 1.00 86.75 77 ALA A C 1
ATOM 604 O O . ALA A 1 77 ? 7.809 -2.645 -4.130 1.00 86.75 77 ALA A O 1
ATOM 605 N N . ARG A 1 78 ? 8.736 -4.247 -5.416 1.00 89.38 78 ARG A N 1
ATOM 606 C CA . ARG A 1 78 ? 8.393 -5.352 -4.502 1.00 89.38 78 ARG A CA 1
ATOM 607 C C . ARG A 1 78 ? 8.862 -5.070 -3.083 1.00 89.38 78 ARG A C 1
ATOM 609 O O . ARG A 1 78 ? 8.077 -5.200 -2.152 1.00 89.38 78 ARG A O 1
ATOM 616 N N . GLN A 1 79 ? 10.103 -4.604 -2.928 1.00 91.25 79 GLN A N 1
ATOM 617 C CA . GLN A 1 79 ? 10.639 -4.221 -1.626 1.00 91.25 79 GLN A CA 1
ATOM 618 C C . GLN A 1 79 ? 9.806 -3.106 -0.974 1.00 91.25 79 GLN A C 1
ATOM 620 O O . GLN A 1 79 ? 9.411 -3.240 0.179 1.00 91.25 79 GLN A O 1
ATOM 625 N N . GLY A 1 80 ? 9.524 -2.013 -1.693 1.00 93.31 80 GLY A N 1
ATOM 626 C CA . GLY A 1 80 ? 8.757 -0.889 -1.149 1.00 93.31 80 GLY A CA 1
ATOM 627 C C . GLY A 1 80 ? 7.342 -1.278 -0.723 1.00 93.31 80 GLY A C 1
ATOM 628 O O . GLY A 1 80 ? 6.906 -0.920 0.371 1.00 93.31 80 GLY A O 1
ATOM 629 N N . PHE A 1 81 ? 6.645 -2.052 -1.555 1.00 93.81 81 PHE A N 1
ATOM 630 C CA . PHE A 1 81 ? 5.301 -2.543 -1.256 1.00 93.81 81 PHE A CA 1
ATOM 631 C C . PHE A 1 81 ? 5.288 -3.548 -0.098 1.00 93.81 81 PHE A C 1
ATOM 633 O O . PHE A 1 81 ? 4.437 -3.420 0.779 1.00 93.81 81 PHE A O 1
ATOM 640 N N . ALA A 1 82 ? 6.244 -4.481 -0.038 1.00 91.81 82 ALA A N 1
ATOM 641 C CA . ALA A 1 82 ? 6.362 -5.440 1.060 1.00 91.81 82 ALA A CA 1
ATOM 642 C C . ALA A 1 82 ? 6.662 -4.750 2.397 1.00 91.81 82 ALA A C 1
ATOM 644 O O . ALA A 1 82 ? 5.999 -5.023 3.392 1.00 91.81 82 ALA A O 1
ATOM 645 N N . THR A 1 83 ? 7.607 -3.804 2.422 1.00 93.38 83 THR A N 1
ATOM 646 C CA . THR A 1 83 ? 7.915 -3.037 3.637 1.00 93.38 83 THR A CA 1
ATOM 647 C C . THR A 1 83 ? 6.705 -2.236 4.111 1.00 93.38 83 THR A C 1
ATOM 649 O O . THR A 1 83 ? 6.376 -2.279 5.292 1.00 93.38 83 THR A O 1
ATOM 652 N N . CYS A 1 84 ? 6.004 -1.553 3.203 1.00 95.19 84 CYS A N 1
ATOM 653 C CA . CYS A 1 84 ? 4.811 -0.794 3.570 1.00 95.19 84 CYS A CA 1
ATOM 654 C C . CYS A 1 84 ? 3.676 -1.700 4.070 1.00 95.19 84 CYS A C 1
ATOM 656 O O . CYS A 1 84 ? 2.985 -1.338 5.020 1.00 95.19 84 CYS A O 1
ATOM 658 N N . LEU A 1 85 ? 3.520 -2.896 3.490 1.00 93.00 85 LEU A N 1
ATOM 659 C CA . LEU A 1 85 ? 2.573 -3.895 3.980 1.00 93.00 85 LEU A CA 1
ATOM 660 C C . LEU A 1 85 ? 2.916 -4.344 5.401 1.00 93.00 85 LEU A C 1
ATOM 662 O O . LEU A 1 85 ? 2.028 -4.333 6.243 1.00 93.00 85 LEU A O 1
ATOM 666 N N . CYS A 1 86 ? 4.179 -4.662 5.699 1.00 92.25 86 CYS A N 1
ATOM 667 C CA . CYS A 1 86 ? 4.589 -5.037 7.054 1.00 92.25 86 CYS A CA 1
ATOM 668 C C . CYS A 1 86 ? 4.199 -3.977 8.092 1.00 92.25 86 CYS A C 1
ATOM 670 O O . CYS A 1 86 ? 3.651 -4.330 9.129 1.00 92.25 86 CYS A O 1
ATOM 672 N N . GLU A 1 87 ? 4.426 -2.694 7.804 1.00 92.31 87 GLU A N 1
ATOM 673 C CA . GLU A 1 87 ? 4.042 -1.594 8.701 1.00 92.31 87 GLU A CA 1
ATOM 674 C C . GLU A 1 87 ? 2.516 -1.430 8.800 1.00 92.31 87 GLU A C 1
ATOM 676 O O . GLU A 1 87 ? 1.972 -1.231 9.884 1.00 92.31 87 GLU A O 1
ATOM 681 N N . PHE A 1 88 ? 1.800 -1.567 7.679 1.00 92.00 88 PHE A N 1
ATOM 682 C CA . PHE A 1 88 ? 0.337 -1.521 7.645 1.00 92.00 88 PHE A CA 1
ATOM 683 C C . PHE A 1 88 ? -0.299 -2.615 8.516 1.00 92.00 88 PHE A C 1
ATOM 685 O O . PHE A 1 88 ? -1.285 -2.357 9.202 1.00 92.00 88 PHE A O 1
ATOM 692 N N . LEU A 1 89 ? 0.275 -3.822 8.521 1.00 89.25 89 LEU A N 1
ATOM 693 C CA . LEU A 1 89 ? -0.207 -4.954 9.318 1.00 89.25 89 LEU A CA 1
ATOM 694 C C . LEU A 1 89 ? -0.070 -4.735 10.832 1.00 89.25 89 LEU A C 1
ATOM 696 O O . LEU A 1 89 ? -0.758 -5.403 11.598 1.00 89.25 89 LEU A O 1
ATOM 700 N N . GLN A 1 90 ? 0.772 -3.792 11.267 1.00 89.19 90 GLN A N 1
ATOM 701 C CA . GLN A 1 90 ? 0.902 -3.430 12.682 1.00 89.19 90 GLN A CA 1
ATOM 702 C C . GLN A 1 90 ? -0.192 -2.466 13.162 1.00 89.19 90 GLN A C 1
ATOM 704 O O . GLN A 1 90 ? -0.254 -2.140 14.350 1.00 89.19 90 GLN A O 1
ATOM 709 N N . LEU A 1 91 ? -1.054 -1.977 12.263 1.00 87.44 91 LEU A N 1
ATOM 710 C CA . LEU A 1 91 ? -2.146 -1.087 12.639 1.00 87.44 91 LEU A CA 1
ATOM 711 C C . LEU A 1 91 ? -3.243 -1.841 13.413 1.00 87.44 91 LEU A C 1
ATOM 713 O O . LEU A 1 91 ? -3.617 -2.958 13.054 1.00 87.44 91 LEU A O 1
ATOM 717 N N . PRO A 1 92 ? -3.831 -1.224 14.453 1.00 83.88 92 PRO A N 1
ATOM 718 C CA . PRO A 1 92 ? -4.904 -1.847 15.213 1.00 83.88 92 PRO A CA 1
ATOM 719 C C . PRO A 1 92 ? -6.186 -1.982 14.377 1.00 83.88 92 PRO A C 1
ATOM 721 O O . PRO A 1 92 ? -6.572 -1.078 13.624 1.00 83.88 92 PRO A O 1
ATOM 724 N N . GLY A 1 93 ? -6.889 -3.101 14.564 1.00 79.56 93 GLY A N 1
ATOM 725 C CA . GLY A 1 93 ? -8.148 -3.394 13.871 1.00 79.56 93 GLY A CA 1
ATOM 726 C C . GLY A 1 93 ? -7.971 -3.927 12.449 1.00 79.56 93 GLY A C 1
ATOM 727 O O . GLY A 1 93 ? -8.913 -3.871 11.665 1.00 79.56 93 GLY A O 1
ATOM 728 N N . VAL A 1 94 ? -6.777 -4.407 12.097 1.00 76.75 94 VAL A N 1
ATOM 729 C CA . VAL A 1 94 ? -6.559 -5.163 10.863 1.00 76.75 94 VAL A CA 1
ATOM 730 C C . VAL A 1 94 ? -6.712 -6.655 11.175 1.00 76.75 94 VAL A C 1
ATOM 732 O O . VAL A 1 94 ? -5.900 -7.244 11.885 1.00 76.75 94 VAL A O 1
ATOM 735 N N . GLU A 1 95 ? -7.782 -7.265 10.669 1.00 79.25 95 GLU A N 1
ATOM 736 C CA . GLU A 1 95 ? -8.061 -8.690 10.858 1.00 79.25 95 GLU A CA 1
ATOM 737 C C . GLU A 1 95 ? -7.222 -9.546 9.900 1.00 79.25 95 GLU A C 1
ATOM 739 O O . GLU A 1 95 ? -7.301 -9.394 8.679 1.00 79.25 95 GLU A O 1
ATOM 744 N N . VAL A 1 96 ? -6.458 -10.497 10.448 1.00 76.69 96 VAL A N 1
ATOM 745 C CA . VAL A 1 96 ? -5.607 -11.413 9.662 1.00 76.69 96 VAL A CA 1
ATOM 746 C C . VAL A 1 96 ? -6.422 -12.212 8.642 1.00 76.69 96 VAL A C 1
ATOM 748 O O . VAL A 1 96 ? -5.957 -12.422 7.525 1.00 76.69 96 VAL A O 1
ATOM 751 N N . ALA A 1 97 ? -7.650 -12.608 8.988 1.00 80.00 97 ALA A N 1
ATOM 752 C CA . ALA A 1 97 ? -8.536 -13.341 8.084 1.00 80.00 97 ALA A CA 1
ATOM 753 C C . ALA A 1 97 ? -8.839 -12.545 6.802 1.00 80.00 97 ALA A C 1
ATOM 755 O O . ALA A 1 9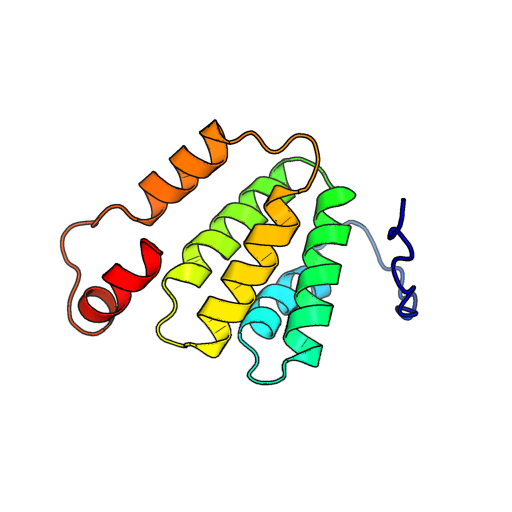7 ? -8.641 -13.052 5.702 1.00 80.00 97 ALA A O 1
ATOM 756 N N . HIS A 1 98 ? -9.201 -11.265 6.938 1.00 79.75 98 HIS A N 1
ATOM 757 C CA . HIS A 1 98 ? -9.475 -10.384 5.797 1.00 79.75 98 HIS A CA 1
ATOM 758 C C . HIS A 1 98 ? -8.246 -10.188 4.901 1.00 79.75 98 HIS A C 1
ATOM 760 O O . HIS A 1 98 ? -8.352 -10.130 3.678 1.00 79.75 98 HIS A O 1
ATOM 766 N N . ILE A 1 99 ? -7.053 -10.127 5.495 1.00 78.75 99 ILE A N 1
ATOM 767 C CA . ILE A 1 99 ? -5.799 -10.035 4.738 1.00 78.75 99 ILE A CA 1
ATOM 768 C C . IL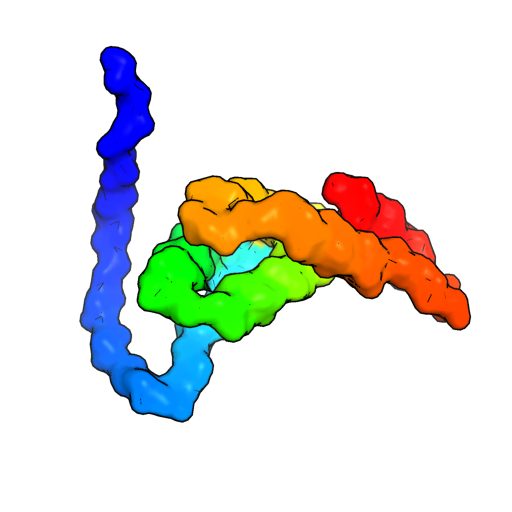E A 1 99 ? -5.558 -11.296 3.914 1.00 78.75 99 ILE A C 1
ATOM 770 O O . ILE A 1 99 ? -5.198 -11.187 2.743 1.00 78.75 99 ILE A O 1
ATOM 774 N N . LEU A 1 100 ? -5.752 -12.474 4.510 1.00 80.75 100 LEU A N 1
ATOM 775 C CA . LEU A 1 100 ? -5.586 -13.749 3.817 1.00 80.75 100 LEU A CA 1
ATOM 776 C C . LEU A 1 100 ? -6.588 -13.892 2.667 1.00 80.75 100 LEU A C 1
ATOM 778 O O . LEU A 1 100 ? -6.193 -14.322 1.588 1.00 80.75 100 LEU A O 1
ATOM 782 N N . ASP A 1 101 ? -7.829 -13.436 2.843 1.00 83.00 101 ASP A N 1
ATOM 783 C CA . ASP A 1 101 ? -8.835 -13.423 1.775 1.00 83.00 101 ASP A CA 1
ATOM 784 C C . ASP A 1 101 ? -8.442 -12.481 0.622 1.00 83.00 101 ASP A C 1
ATOM 786 O O . ASP A 1 101 ? -8.576 -12.808 -0.564 1.00 83.00 101 ASP A O 1
ATOM 790 N N . VAL A 1 102 ? -7.915 -11.292 0.940 1.00 81.69 102 VAL A N 1
ATOM 791 C CA . VAL A 1 102 ? -7.430 -10.346 -0.077 1.00 81.69 102 VAL A CA 1
ATOM 792 C C . VAL A 1 102 ? -6.180 -10.881 -0.783 1.00 81.69 102 VAL A C 1
ATOM 794 O O . VAL A 1 102 ? -6.067 -10.726 -2.000 1.00 81.69 102 VAL A O 1
ATOM 797 N N . LEU A 1 103 ? -5.264 -11.536 -0.066 1.00 80.25 103 LEU A N 1
ATOM 798 C CA . LEU A 1 103 ? -4.098 -12.212 -0.643 1.00 80.25 103 LEU A CA 1
ATOM 799 C C . LEU A 1 103 ? -4.522 -13.349 -1.572 1.00 80.25 103 LEU A C 1
ATOM 801 O O . LEU A 1 103 ? -4.076 -13.399 -2.716 1.00 80.25 103 LEU A O 1
ATOM 805 N N . ASP A 1 104 ? -5.421 -14.226 -1.135 1.00 79.12 104 ASP A N 1
ATOM 806 C CA . ASP A 1 104 ? -5.874 -15.351 -1.950 1.00 79.12 104 ASP A CA 1
ATOM 807 C C . ASP A 1 104 ? -6.576 -14.850 -3.220 1.00 79.12 104 ASP A C 1
ATOM 809 O O . ASP A 1 104 ? -6.186 -15.186 -4.337 1.00 79.12 104 ASP A O 1
ATOM 813 N N . SER A 1 105 ? -7.511 -13.906 -3.086 1.00 77.19 105 SER A N 1
ATOM 814 C CA . SER A 1 105 ? -8.233 -13.340 -4.236 1.00 77.19 105 SER A CA 1
ATOM 815 C C . SER A 1 105 ? -7.351 -12.590 -5.245 1.00 77.19 105 SER A C 1
ATOM 817 O O . SER A 1 105 ? -7.719 -12.478 -6.415 1.00 77.19 105 SER A O 1
ATOM 819 N N . THR A 1 106 ? -6.190 -12.073 -4.836 1.00 70.62 106 THR A N 1
ATOM 820 C CA . THR A 1 106 ? -5.252 -11.371 -5.734 1.00 70.62 106 THR A CA 1
ATOM 821 C C . THR A 1 106 ? -4.134 -12.259 -6.276 1.00 70.62 106 THR A C 1
ATOM 823 O O . THR A 1 106 ? -3.516 -11.889 -7.273 1.00 70.62 106 THR A O 1
ATOM 826 N N . THR A 1 107 ? -3.903 -13.426 -5.671 1.00 68.19 107 THR A N 1
ATOM 827 C CA . THR A 1 107 ? -2.897 -14.417 -6.092 1.00 68.19 107 THR A CA 1
ATOM 828 C C . THR A 1 107 ? -3.502 -15.609 -6.838 1.00 68.19 107 THR A C 1
ATOM 830 O O . THR A 1 107 ? -2.773 -16.493 -7.296 1.00 68.19 107 THR A O 1
ATOM 833 N N . GLN A 1 108 ? -4.825 -15.642 -7.024 1.00 64.12 108 GLN A N 1
ATOM 834 C CA . GLN A 1 108 ? -5.484 -16.631 -7.872 1.00 64.12 108 GLN A CA 1
ATOM 835 C C . GLN A 1 108 ? -5.075 -16.462 -9.345 1.00 64.12 108 GLN A C 1
ATOM 837 O O . GLN A 1 108 ? -5.186 -15.387 -9.939 1.00 64.12 108 GLN A O 1
ATOM 842 N N . VAL A 1 109 ? -4.625 -17.564 -9.957 1.00 56.59 109 VAL A N 1
ATOM 843 C CA . VAL A 1 109 ? -4.365 -17.649 -11.401 1.00 56.59 109 VAL A CA 1
ATOM 844 C C . VAL A 1 109 ? -5.702 -17.515 -12.126 1.00 56.59 109 VAL A C 1
ATOM 846 O O . VAL A 1 109 ? -6.420 -18.495 -12.317 1.00 56.59 109 VAL A O 1
ATOM 849 N N . THR A 1 110 ? -6.055 -16.305 -12.550 1.00 54.59 110 THR A N 1
ATOM 850 C CA . THR A 1 110 ? -7.136 -16.143 -13.524 1.00 54.59 110 THR A CA 1
ATOM 851 C C . THR A 1 110 ? -6.606 -16.659 -14.862 1.00 54.59 110 THR A C 1
ATOM 853 O O . THR A 1 110 ? -5.615 -16.169 -15.400 1.00 54.59 110 THR A O 1
ATOM 856 N N . GLY A 1 111 ? -7.168 -17.773 -15.332 1.00 47.59 111 GLY A N 1
ATOM 857 C CA . GLY A 1 111 ? -6.611 -18.561 -16.429 1.00 47.59 111 GLY A CA 1
ATOM 858 C C . GLY A 1 111 ? -6.499 -17.782 -17.739 1.00 47.59 111 GLY A C 1
ATOM 859 O O . GLY A 1 111 ? -7.466 -17.704 -18.489 1.00 47.59 111 GLY A O 1
ATOM 860 N N . SER A 1 112 ? -5.315 -17.223 -18.001 1.00 50.66 112 SER A N 1
ATOM 861 C CA . SER A 1 112 ? -4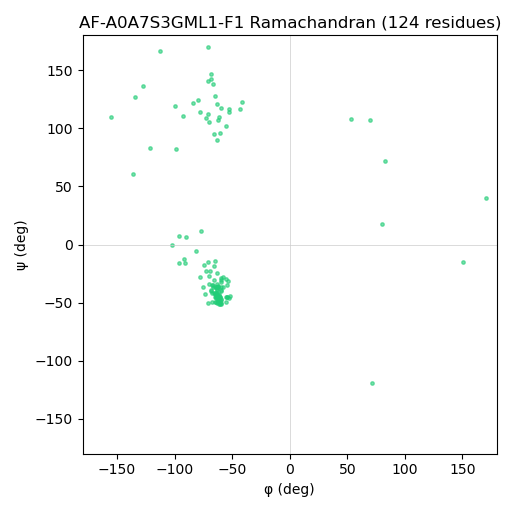.675 -16.947 -19.305 1.00 50.66 112 SER A CA 1
ATOM 862 C C . SER A 1 112 ? -3.418 -16.079 -19.117 1.00 50.66 112 SER A C 1
ATOM 864 O O . SER A 1 112 ? -3.170 -15.173 -19.914 1.00 50.66 112 SER A O 1
ATOM 866 N N . LEU A 1 113 ? -2.618 -16.326 -18.070 1.00 54.56 113 LEU A N 1
ATOM 867 C CA . LEU A 1 113 ? -1.360 -15.600 -17.875 1.00 54.56 113 LEU A CA 1
ATOM 868 C C . LEU A 1 113 ? -0.427 -15.920 -19.050 1.00 54.56 113 LEU A C 1
ATOM 870 O O . LEU A 1 113 ? -0.133 -17.083 -19.317 1.00 54.56 113 LEU A O 1
ATOM 874 N N . LYS A 1 114 ? -0.009 -14.893 -19.792 1.00 58.94 114 LYS A N 1
ATOM 875 C CA . LYS A 1 114 ? 0.908 -15.027 -20.928 1.00 58.94 114 LYS A CA 1
ATOM 876 C C . LYS A 1 114 ? 2.082 -14.075 -20.757 1.00 58.94 114 LYS A C 1
ATOM 878 O O . LYS A 1 114 ? 1.906 -12.898 -20.452 1.00 58.94 114 LYS A O 1
ATOM 883 N N . GLY A 1 115 ? 3.287 -14.560 -21.038 1.00 72.12 115 GLY A N 1
ATOM 884 C CA . GLY A 1 115 ? 4.472 -13.713 -21.153 1.00 72.12 115 GLY A CA 1
ATOM 885 C C . GLY A 1 115 ? 4.947 -13.160 -19.809 1.00 72.12 115 GLY A C 1
ATOM 886 O O . GLY A 1 115 ? 5.357 -13.920 -18.939 1.00 72.12 115 GLY A O 1
ATOM 887 N N . ALA A 1 116 ? 4.965 -11.833 -19.658 1.00 63.00 116 ALA A N 1
ATOM 888 C CA . ALA A 1 116 ? 5.513 -11.185 -18.464 1.00 63.00 116 ALA A CA 1
ATOM 889 C C . ALA A 1 116 ? 4.738 -11.555 -17.187 1.00 63.00 116 ALA A C 1
ATOM 891 O O . ALA A 1 116 ? 5.360 -11.852 -16.175 1.00 63.00 116 ALA A O 1
ATOM 892 N N . GLU A 1 117 ? 3.408 -11.648 -17.260 1.00 65.06 117 GLU A N 1
ATOM 893 C CA . GLU A 1 117 ? 2.582 -11.968 -16.090 1.00 65.06 117 GLU A CA 1
ATOM 894 C C . GLU A 1 117 ? 2.818 -13.392 -15.568 1.00 65.06 117 GLU A C 1
ATOM 896 O O . GLU A 1 117 ? 2.817 -13.595 -14.362 1.00 65.06 117 GLU A O 1
ATOM 901 N N . GLU A 1 118 ? 3.092 -14.369 -16.442 1.00 67.06 118 GLU A N 1
ATOM 902 C CA . GLU A 1 118 ? 3.451 -15.736 -16.026 1.00 67.06 118 GLU A CA 1
ATOM 903 C C . GLU A 1 118 ? 4.795 -15.763 -15.284 1.00 67.06 118 GLU A C 1
ATOM 905 O O . GLU A 1 118 ? 4.928 -16.432 -14.259 1.00 67.06 118 GLU A O 1
ATOM 910 N N . ARG A 1 119 ? 5.785 -15.002 -15.773 1.00 67.31 119 ARG A N 1
ATOM 911 C CA . ARG A 1 119 ? 7.103 -14.905 -15.127 1.00 67.31 119 ARG A CA 1
ATOM 912 C C . ARG A 1 119 ? 7.049 -14.197 -13.782 1.00 67.31 119 ARG A C 1
ATOM 914 O O . ARG A 1 119 ? 7.818 -14.550 -12.895 1.00 67.31 119 ARG A O 1
ATOM 921 N N . ASP A 1 120 ? 6.180 -13.200 -13.656 1.00 69.56 120 ASP A N 1
ATOM 922 C CA . ASP A 1 120 ? 6.110 -12.353 -12.468 1.00 69.56 120 ASP A CA 1
ATOM 923 C C . ASP A 1 120 ? 5.117 -12.887 -11.423 1.00 69.56 120 ASP A C 1
ATOM 925 O O . ASP A 1 120 ? 5.190 -12.532 -10.246 1.00 69.56 120 ASP A O 1
ATOM 929 N N . PHE A 1 121 ? 4.231 -13.804 -11.822 1.00 73.69 121 PHE A N 1
ATOM 930 C CA . PHE A 1 121 ? 3.249 -14.439 -10.948 1.00 73.69 121 PHE A CA 1
ATOM 931 C C . PHE A 1 121 ? 3.842 -15.055 -9.667 1.00 73.69 121 PHE A C 1
ATOM 933 O O . PHE A 1 121 ? 3.280 -14.797 -8.599 1.00 73.69 121 PHE A O 1
ATOM 940 N N . PRO A 1 122 ? 4.976 -15.792 -9.687 1.00 76.94 122 PRO A N 1
ATOM 941 C CA . PRO A 1 122 ? 5.590 -16.319 -8.468 1.00 76.94 122 PRO A CA 1
ATOM 942 C C . PRO A 1 122 ? 5.898 -15.247 -7.416 1.00 76.94 122 PRO A C 1
ATOM 944 O O . PRO A 1 122 ? 5.840 -15.541 -6.226 1.00 76.94 122 PRO A O 1
ATOM 947 N N . PHE A 1 123 ? 6.175 -14.002 -7.822 1.00 70.56 123 PHE A N 1
ATOM 948 C CA . PHE A 1 123 ? 6.469 -12.917 -6.884 1.00 70.56 123 PHE A CA 1
ATOM 949 C C . PHE A 1 123 ? 5.243 -12.423 -6.116 1.00 70.56 123 PHE A C 1
ATOM 951 O O . PHE A 1 123 ? 5.388 -11.882 -5.027 1.00 70.56 123 PHE A O 1
ATOM 958 N N . SER A 1 124 ? 4.035 -12.634 -6.643 1.00 67.44 124 SER A N 1
ATOM 959 C CA . SER A 1 124 ? 2.803 -12.309 -5.916 1.00 67.44 124 SER A CA 1
ATOM 960 C C . SER A 1 124 ? 2.520 -13.255 -4.741 1.00 67.44 124 SER A C 1
ATOM 962 O O . SER A 1 124 ? 1.708 -12.914 -3.891 1.00 67.44 124 SER A O 1
ATOM 964 N N . LYS A 1 125 ? 3.201 -14.411 -4.671 1.00 67.25 125 LYS A N 1
ATOM 965 C CA . LYS A 1 125 ? 3.056 -15.424 -3.608 1.00 67.25 125 LYS A CA 1
ATOM 966 C C . LYS A 1 125 ? 4.099 -15.319 -2.483 1.00 67.25 125 LYS A C 1
AT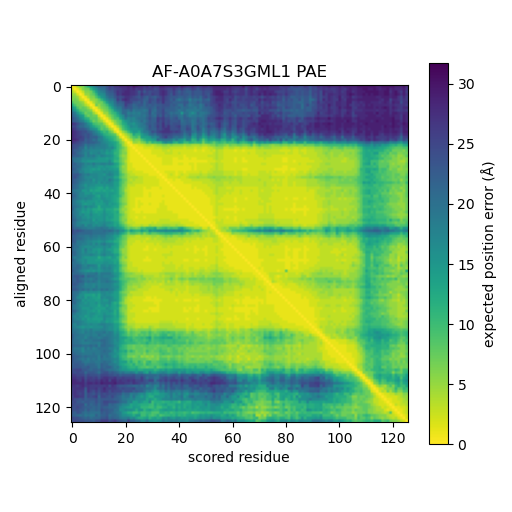OM 968 O O . LYS A 1 125 ? 4.195 -16.249 -1.683 1.00 67.25 125 LYS A O 1
ATOM 973 N N . LEU A 1 126 ? 4.922 -14.268 -2.489 1.00 57.50 126 LEU A N 1
ATOM 974 C CA . LEU A 1 126 ? 5.993 -14.047 -1.509 1.00 57.50 126 LEU A CA 1
ATOM 975 C C . LEU A 1 126 ? 5.468 -13.709 -0.111 1.00 57.50 126 LEU A C 1
ATOM 977 O O . LEU A 1 126 ? 4.455 -12.982 -0.021 1.00 57.50 126 LEU A O 1
#

Radius of gyration: 15.78 Å; Cα contacts (8 Å, |Δi|>4): 108; chains: 1; bounding box: 29×40×49 Å

Sequence (126 aa):
EHLLSYSTVHFSNKMSSIGTKDKVFLQCFWDLASNDAAKRVSASVHIVEFVAKNLDAERDYTLKRLVKGLGSSRDSARQGFATCLCEFLQLPGVEVAHILDVLDSTTQVTGSLKGAEERDFPFSKL

Nearest PDB structures (foldseek):
  7zbw-assembly1_D  TM=7.112E-01  e=7.783E-01  Homo sapiens
  8or2-assembly1_C  TM=5.390E-01  e=4.593E-01  Homo sapiens
  7z8v-assembly1_D  TM=5.086E-01  e=5.104E-01  Homo sapiens
  7z8r-assembly1_D  TM=5.425E-01  e=8.649E-01  Homo sapiens
  7q4o-assembly1_A  TM=5.477E-01  e=2.011E+00  Homo sapiens

Mean predicted aligned error: 10.61 Å

InterPro domains:
  IPR007015 DNA polymerase V/Myb-binding protein 1A [PF04931] (61-126)
  IPR007015 DNA polymerase V/Myb-binding protein 1A [PTHR13213] (16-125)

pLDDT: mean 75.74, std 19.21, range [32.25, 95.19]

Foldseek 3Di:
DDDDPPPPPDDDDDDDDDDDDPPLLVVLLVQLLDPDPVSLVVSLVCLLVVVLPDDPVSLVVLLLSLLLQQLDPRPSSVVSSVVSVVSNVPRPPDDPVVSVVSLCVNLDCPPDDDDPSVVSSVSSVD

Secondary structure (DSSP, 8-state):
-----------------TTS--HHHHHHHHHTT-S-HHHHHHHHHHHHHHHHHS-HHHHHHHHHHHHHHHT-S-HHHHHHHHHHHHHHHTSTT--HHHHHHHHHHHHS--S---THHHHHGGGGG-